Protein AF-A0A7J5GPK1-F1 (afdb_monomer_lite)

Structure (mmCIF, N/CA/C/O backbone):
data_AF-A0A7J5GPK1-F1
#
_entry.id   AF-A0A7J5GPK1-F1
#
loop_
_atom_site.group_PDB
_atom_site.id
_atom_site.type_symbol
_atom_site.label_atom_id
_atom_site.label_alt_id
_atom_site.label_comp_id
_atom_site.label_asym_id
_atom_site.label_entity_id
_atom_site.label_seq_id
_atom_site.pdbx_PDB_ins_code
_atom_site.Cartn_x
_atom_site.Cartn_y
_atom_site.Cartn_z
_atom_site.occupancy
_atom_site.B_iso_or_equiv
_atom_site.auth_seq_id
_atom_site.auth_comp_id
_atom_site.auth_asym_id
_atom_site.auth_atom_id
_atom_site.pdbx_PDB_model_num
ATOM 1 N N . LEU A 1 1 ? -3.893 25.172 16.678 1.00 54.41 1 LEU A N 1
ATOM 2 C CA . LEU A 1 1 ? -3.390 23.909 17.257 1.00 54.41 1 LEU A CA 1
ATOM 3 C C . LEU A 1 1 ? -3.949 22.782 16.402 1.00 54.41 1 LEU A C 1
ATOM 5 O O . LEU A 1 1 ? -5.145 22.808 16.160 1.00 54.41 1 LEU A O 1
ATOM 9 N N . MET A 1 2 ? -3.122 21.861 15.910 1.00 58.16 2 MET A N 1
ATOM 10 C CA . MET A 1 2 ? -3.622 20.591 15.368 1.00 58.16 2 MET A CA 1
ATOM 11 C C . MET A 1 2 ? -3.692 19.632 16.563 1.00 58.16 2 MET A C 1
ATOM 13 O O . MET A 1 2 ? -2.646 19.316 17.124 1.00 58.16 2 MET A O 1
ATOM 17 N N . GLN A 1 3 ? -4.900 19.285 17.012 1.00 70.56 3 GLN A N 1
ATOM 18 C CA . GLN A 1 3 ? -5.146 18.261 18.037 1.00 70.56 3 GLN A CA 1
ATOM 19 C C . GLN A 1 3 ? -5.586 16.977 17.328 1.00 70.56 3 GLN A C 1
ATOM 21 O O . GLN A 1 3 ? -6.472 17.028 16.478 1.00 70.56 3 GLN A O 1
ATOM 26 N N . GLY A 1 4 ? -4.934 15.860 17.637 1.00 76.81 4 GLY A N 1
ATOM 27 C CA . GLY A 1 4 ? -5.167 14.551 17.030 1.00 76.81 4 GLY A CA 1
ATOM 28 C C . GLY A 1 4 ? -3.958 13.637 17.224 1.00 76.81 4 GLY A C 1
ATOM 29 O O . GLY A 1 4 ? -2.832 14.120 17.377 1.00 76.81 4 GLY A O 1
ATOM 30 N N . ASP A 1 5 ? -4.202 12.332 17.201 1.00 83.88 5 ASP A N 1
ATOM 31 C CA . ASP A 1 5 ? -3.171 11.298 17.245 1.00 83.88 5 ASP A CA 1
ATOM 32 C C . ASP A 1 5 ? -2.776 10.867 15.824 1.00 83.88 5 ASP A C 1
ATOM 34 O O . ASP A 1 5 ? -3.439 11.179 14.827 1.00 83.88 5 ASP A O 1
ATOM 38 N N . TYR A 1 6 ? -1.655 10.151 15.709 1.00 85.94 6 TYR A N 1
ATOM 39 C CA . TYR A 1 6 ? -1.237 9.565 14.440 1.00 85.94 6 TYR A CA 1
ATOM 40 C C . TYR A 1 6 ? -0.670 8.161 14.615 1.00 85.94 6 TYR A C 1
ATOM 42 O O . TYR A 1 6 ? -0.023 7.834 15.611 1.00 85.94 6 TYR A O 1
ATOM 50 N N . MET A 1 7 ? -0.857 7.342 13.585 1.00 86.44 7 MET A N 1
ATOM 51 C CA . MET A 1 7 ? -0.231 6.035 13.453 1.00 86.44 7 MET A CA 1
ATOM 52 C C . MET A 1 7 ? 0.814 6.088 12.348 1.00 86.44 7 MET A C 1
ATOM 54 O O . MET A 1 7 ? 0.552 6.549 11.234 1.00 86.44 7 MET A O 1
ATOM 58 N N . ARG A 1 8 ? 2.004 5.565 12.649 1.00 87.62 8 ARG A N 1
ATOM 59 C CA . ARG A 1 8 ? 3.035 5.320 11.645 1.00 87.62 8 ARG A CA 1
ATOM 60 C C . ARG A 1 8 ? 2.875 3.916 11.077 1.00 87.62 8 ARG A C 1
ATOM 62 O O . ARG A 1 8 ? 3.006 2.936 11.805 1.00 87.62 8 ARG A O 1
ATOM 69 N N . LEU A 1 9 ? 2.676 3.826 9.769 1.00 86.88 9 LEU A N 1
ATOM 70 C CA . LEU A 1 9 ? 2.536 2.556 9.067 1.00 86.88 9 LEU A CA 1
ATOM 71 C C . LEU A 1 9 ? 3.910 2.042 8.641 1.00 86.88 9 LEU A C 1
ATOM 73 O O . LEU A 1 9 ? 4.735 2.785 8.106 1.00 86.88 9 LEU A O 1
ATOM 77 N N . SER A 1 10 ? 4.156 0.760 8.902 1.00 83.62 10 SER A N 1
ATOM 78 C CA . SER A 1 10 ? 5.381 0.061 8.508 1.00 83.62 10 SER A CA 1
ATOM 79 C C . SER A 1 10 ? 5.010 -1.106 7.606 1.00 83.62 10 SER A C 1
ATOM 81 O O . SER A 1 10 ? 4.811 -2.223 8.075 1.00 83.62 10 SER A O 1
ATOM 83 N N . TYR A 1 11 ? 4.876 -0.833 6.308 1.00 81.88 11 TYR A N 1
ATOM 84 C CA . TYR A 1 11 ? 4.523 -1.856 5.329 1.00 81.88 11 TYR A CA 1
ATOM 85 C C . TYR A 1 11 ? 5.598 -2.937 5.268 1.00 81.88 11 TYR A C 1
ATOM 87 O O . TYR A 1 11 ? 6.777 -2.631 5.085 1.00 81.88 11 TYR A O 1
ATOM 95 N N . LYS A 1 12 ? 5.182 -4.204 5.359 1.00 80.94 12 LYS A N 1
ATOM 96 C CA . LYS A 1 12 ? 6.072 -5.362 5.199 1.00 80.94 12 LYS A CA 1
ATOM 97 C C . LYS A 1 12 ? 6.848 -5.305 3.881 1.00 80.94 12 LYS A C 1
ATOM 99 O O . LYS A 1 12 ? 8.044 -5.570 3.854 1.00 80.94 12 LYS A O 1
ATOM 104 N N . GLU A 1 13 ? 6.168 -4.904 2.814 1.00 75.88 13 GLU A N 1
ATOM 105 C CA . GLU A 1 13 ? 6.741 -4.797 1.472 1.00 75.88 13 GLU A CA 1
ATOM 106 C C . GLU A 1 13 ? 7.843 -3.737 1.375 1.00 75.88 13 GLU A C 1
ATOM 108 O O . GLU A 1 13 ? 8.751 -3.857 0.564 1.00 75.88 13 GLU A O 1
ATOM 113 N N . ALA A 1 14 ? 7.839 -2.732 2.252 1.00 72.75 14 ALA A N 1
ATOM 114 C CA . ALA A 1 14 ? 8.840 -1.670 2.283 1.00 72.75 14 ALA A CA 1
ATOM 115 C C . ALA A 1 14 ? 10.148 -2.078 2.999 1.00 72.75 14 ALA A C 1
ATOM 117 O O . ALA A 1 14 ? 10.826 -1.247 3.620 1.00 72.75 14 ALA A O 1
ATOM 118 N N . SER A 1 15 ? 10.486 -3.368 2.940 1.00 73.44 15 SER A N 1
ATOM 119 C CA . SER A 1 15 ? 11.675 -3.935 3.570 1.00 73.44 15 SER A CA 1
ATOM 120 C C . SER A 1 15 ? 12.962 -3.525 2.850 1.00 73.44 15 SER A C 1
ATOM 122 O O . SER A 1 15 ? 12.975 -3.192 1.664 1.00 73.44 15 SER A O 1
ATOM 124 N N . SER A 1 16 ? 14.068 -3.555 3.590 1.00 68.81 16 SER A N 1
ATOM 125 C CA . SER A 1 16 ? 15.414 -3.325 3.061 1.00 68.81 16 SER A CA 1
ATOM 126 C C . SER A 1 16 ? 15.912 -4.453 2.160 1.00 68.81 16 SER A C 1
ATOM 128 O O . SER A 1 16 ? 16.881 -4.251 1.442 1.00 68.81 16 SER A O 1
ATOM 130 N N . ASP A 1 17 ? 15.269 -5.620 2.189 1.00 76.88 17 ASP A N 1
ATOM 131 C CA . ASP A 1 17 ? 15.733 -6.824 1.487 1.00 76.88 17 ASP A CA 1
ATOM 132 C C . ASP A 1 17 ? 15.601 -6.689 -0.036 1.00 76.88 17 ASP A C 1
ATOM 134 O O . ASP A 1 17 ? 16.263 -7.391 -0.795 1.00 76.88 17 ASP A O 1
ATOM 138 N N . LEU A 1 18 ? 14.765 -5.747 -0.482 1.00 74.56 18 LEU A N 1
ATOM 139 C CA . LEU A 1 18 ? 14.604 -5.370 -1.884 1.00 74.56 18 LEU A CA 1
ATOM 140 C C . LEU A 1 18 ? 15.687 -4.399 -2.378 1.00 74.56 18 LEU A C 1
ATOM 142 O O . LEU A 1 18 ? 15.696 -4.059 -3.558 1.00 74.56 18 LEU A O 1
ATOM 146 N N . LEU A 1 19 ? 16.547 -3.899 -1.485 1.00 82.69 19 LEU A N 1
ATOM 147 C CA . LEU A 1 19 ? 17.559 -2.900 -1.804 1.00 82.69 19 LEU A CA 1
ATOM 148 C C . LEU A 1 19 ? 18.902 -3.567 -2.099 1.00 82.69 19 LEU A C 1
ATOM 150 O O . LEU A 1 19 ? 19.426 -4.333 -1.293 1.00 82.69 19 LEU A O 1
ATOM 154 N N . ASP A 1 20 ? 19.505 -3.182 -3.216 1.00 80.94 20 ASP A N 1
ATOM 155 C CA . ASP A 1 20 ? 20.904 -3.459 -3.533 1.00 80.94 20 ASP A CA 1
ATOM 156 C C . ASP A 1 20 ? 21.731 -2.158 -3.571 1.00 80.94 20 ASP A C 1
ATOM 158 O O . ASP A 1 20 ? 21.217 -1.049 -3.399 1.00 80.94 20 ASP A O 1
ATOM 162 N N . GLN A 1 21 ? 23.043 -2.278 -3.798 1.00 75.19 21 GLN A N 1
ATOM 163 C CA . GLN A 1 21 ? 23.943 -1.117 -3.885 1.00 75.19 21 GLN A CA 1
ATOM 164 C C . GLN A 1 21 ? 23.642 -0.189 -5.075 1.00 75.19 21 GLN A C 1
ATOM 166 O O . GLN A 1 21 ? 24.116 0.946 -5.089 1.00 75.19 21 GLN A O 1
ATOM 171 N N . GLN A 1 22 ? 22.897 -0.659 -6.076 1.00 81.69 22 GLN A N 1
ATOM 172 C CA . GLN A 1 22 ? 22.590 0.076 -7.305 1.00 81.69 22 GLN A CA 1
ATOM 173 C C . GLN A 1 22 ? 21.188 0.697 -7.277 1.00 81.69 22 GLN A C 1
ATOM 175 O O . GLN A 1 22 ? 20.827 1.458 -8.177 1.00 81.69 22 GLN A O 1
ATOM 180 N N . THR A 1 23 ? 20.403 0.406 -6.239 1.00 86.88 23 THR A N 1
ATOM 181 C CA . THR A 1 23 ? 19.030 0.870 -6.120 1.00 86.88 23 THR A CA 1
ATOM 182 C C . THR A 1 23 ? 19.012 2.385 -5.959 1.00 86.88 23 THR A C 1
ATOM 184 O O . THR A 1 23 ? 19.604 2.956 -5.038 1.00 86.88 23 THR A O 1
ATOM 187 N N . ALA A 1 24 ? 18.311 3.059 -6.868 1.00 90.56 24 ALA A N 1
ATOM 188 C CA . ALA A 1 24 ? 18.192 4.505 -6.836 1.00 90.56 24 ALA A CA 1
ATOM 189 C C . ALA A 1 24 ? 17.462 4.972 -5.566 1.00 90.56 24 ALA A C 1
ATOM 191 O O . ALA A 1 24 ? 16.501 4.363 -5.106 1.00 90.56 24 ALA A O 1
ATOM 192 N N . ILE A 1 25 ? 17.863 6.127 -5.025 1.00 92.88 25 ILE A N 1
ATOM 193 C CA . ILE A 1 25 ? 17.199 6.723 -3.848 1.00 92.88 25 ILE A CA 1
ATOM 194 C C . ILE A 1 25 ? 15.716 7.007 -4.129 1.00 92.88 25 ILE A C 1
ATOM 196 O O . ILE A 1 25 ? 14.912 7.076 -3.203 1.00 92.88 25 ILE A O 1
ATOM 200 N N . ARG A 1 26 ? 15.343 7.211 -5.394 1.00 94.44 26 ARG A N 1
ATOM 201 C CA . ARG A 1 26 ? 13.964 7.408 -5.840 1.00 94.44 26 ARG A CA 1
ATOM 202 C C . ARG A 1 26 ? 13.728 6.609 -7.108 1.00 94.44 26 ARG A C 1
ATOM 204 O O . ARG A 1 26 ? 14.604 6.557 -7.965 1.00 94.44 26 ARG A O 1
ATOM 211 N N . GLY A 1 27 ? 12.519 6.093 -7.248 1.00 94.25 27 GLY A N 1
ATOM 212 C CA . GLY A 1 27 ? 12.098 5.363 -8.432 1.00 94.25 27 GLY A CA 1
ATOM 213 C C . GLY A 1 27 ? 10.654 4.918 -8.301 1.00 94.25 27 GLY A C 1
ATOM 214 O O . GLY A 1 27 ? 9.846 5.568 -7.632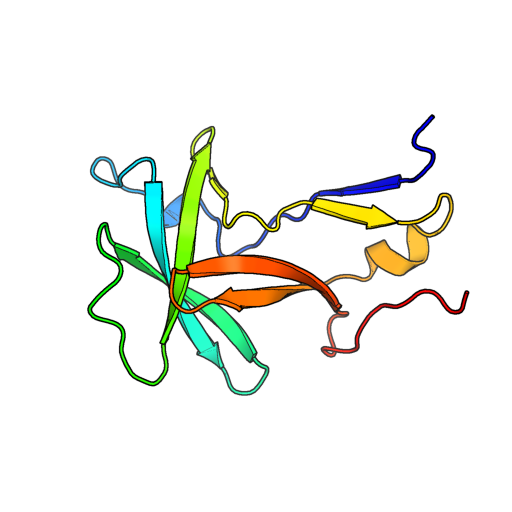 1.00 94.25 27 GLY A O 1
ATOM 215 N N . TYR A 1 28 ? 10.356 3.791 -8.923 1.00 94.50 28 TYR A N 1
ATOM 216 C CA . TYR A 1 28 ? 9.047 3.172 -8.963 1.00 94.50 28 TYR A CA 1
ATOM 217 C C . TYR A 1 28 ? 9.129 1.743 -8.431 1.00 94.50 28 TYR A C 1
ATOM 219 O O . TYR A 1 28 ? 9.977 0.959 -8.850 1.00 94.50 28 TYR A O 1
ATOM 227 N N . ALA A 1 29 ? 8.267 1.427 -7.476 1.00 93.00 29 ALA A N 1
ATOM 228 C CA . ALA A 1 29 ? 8.017 0.086 -6.995 1.00 93.00 29 ALA A CA 1
ATOM 229 C C . ALA A 1 29 ? 6.868 -0.482 -7.819 1.00 93.00 29 ALA A C 1
ATOM 231 O O . ALA A 1 29 ? 5.835 0.171 -7.983 1.00 93.00 29 ALA A O 1
ATOM 232 N N . ILE A 1 30 ? 7.064 -1.686 -8.340 1.00 93.19 30 ILE A N 1
ATOM 233 C CA . ILE A 1 30 ? 6.032 -2.406 -9.073 1.00 93.19 30 ILE A CA 1
ATOM 234 C C . ILE A 1 30 ? 5.390 -3.410 -8.136 1.00 93.19 30 ILE A C 1
ATOM 236 O O . ILE A 1 30 ? 6.090 -4.215 -7.516 1.00 93.19 30 ILE A O 1
ATOM 240 N N . LEU A 1 31 ? 4.068 -3.342 -8.036 1.00 91.88 31 LEU A N 1
ATOM 241 C CA . LEU A 1 31 ? 3.261 -4.181 -7.176 1.00 91.88 31 LEU A CA 1
ATOM 242 C C . LEU A 1 31 ? 2.447 -5.150 -8.022 1.00 91.88 31 LEU A C 1
ATOM 244 O O . LEU A 1 31 ? 1.727 -4.734 -8.927 1.00 91.88 31 LEU A O 1
ATOM 248 N N . GLN A 1 32 ? 2.523 -6.431 -7.682 1.00 91.81 32 GLN A N 1
ATOM 249 C CA . GLN A 1 32 ? 1.545 -7.413 -8.125 1.00 91.81 32 GLN A CA 1
ATOM 250 C C . GLN A 1 32 ? 0.393 -7.431 -7.122 1.00 91.81 32 GLN A C 1
ATOM 252 O O . GLN A 1 32 ? 0.633 -7.480 -5.914 1.00 91.81 32 GLN A O 1
ATOM 257 N N . ILE A 1 33 ? -0.836 -7.375 -7.627 1.00 90.50 33 ILE A N 1
ATOM 258 C CA . ILE A 1 33 ? -2.053 -7.325 -6.816 1.00 90.50 33 ILE A CA 1
ATOM 259 C C . ILE A 1 33 ? -2.733 -8.694 -6.844 1.00 90.50 33 ILE A C 1
ATOM 261 O O . ILE A 1 33 ? -2.889 -9.285 -7.914 1.00 90.50 33 ILE A O 1
ATOM 265 N N . ASP A 1 34 ? -3.108 -9.210 -5.675 1.00 90.44 34 ASP A N 1
ATOM 266 C CA . ASP A 1 34 ? -3.870 -10.456 -5.562 1.00 90.44 34 ASP A CA 1
ATOM 267 C C . ASP A 1 34 ? -5.397 -10.234 -5.629 1.00 90.44 34 ASP A C 1
ATOM 269 O O . ASP A 1 34 ? -5.888 -9.116 -5.795 1.00 90.44 34 ASP A O 1
ATOM 273 N N . SER A 1 35 ? -6.178 -11.311 -5.494 1.00 90.88 35 SER A N 1
ATOM 274 C CA . SER A 1 35 ? -7.647 -11.249 -5.531 1.00 90.88 35 SER A CA 1
ATOM 275 C C . SER A 1 35 ? -8.276 -10.449 -4.383 1.00 90.88 35 SER A C 1
ATOM 277 O O . SER A 1 35 ? -9.427 -10.040 -4.502 1.00 90.88 35 SER A O 1
ATOM 279 N N . ASN A 1 36 ? -7.543 -10.224 -3.289 1.00 90.19 36 ASN A N 1
ATOM 280 C CA . ASN A 1 36 ? -7.974 -9.423 -2.142 1.00 90.19 36 ASN A CA 1
ATOM 281 C C . ASN A 1 36 ? -7.489 -7.968 -2.241 1.00 90.19 36 ASN A C 1
ATOM 283 O O . ASN A 1 36 ? -7.638 -7.204 -1.291 1.00 90.19 36 ASN A O 1
ATOM 287 N N . GLN A 1 37 ? -6.920 -7.574 -3.385 1.00 90.50 37 GLN A N 1
ATOM 288 C CA . GLN A 1 37 ? -6.311 -6.265 -3.613 1.00 90.50 37 GLN A CA 1
ATOM 289 C C . GLN A 1 37 ? -5.072 -5.989 -2.742 1.00 90.50 37 GLN A C 1
ATOM 291 O O . GLN A 1 37 ? -4.679 -4.835 -2.560 1.00 90.50 37 GLN A O 1
ATOM 296 N N . VAL A 1 38 ? -4.416 -7.035 -2.230 1.00 91.94 38 VAL A N 1
ATOM 297 C CA . VAL A 1 38 ? -3.163 -6.895 -1.485 1.00 91.94 38 VAL A CA 1
ATOM 298 C C . VAL A 1 38 ? -2.007 -6.805 -2.472 1.00 91.94 38 VAL A C 1
ATOM 300 O O . VAL A 1 38 ? -1.812 -7.680 -3.316 1.00 91.94 38 VAL A O 1
ATOM 303 N N . GLY A 1 39 ? -1.232 -5.725 -2.365 1.00 90.38 39 GLY A N 1
ATOM 304 C CA . GLY A 1 39 ? -0.068 -5.491 -3.210 1.00 90.38 39 GLY A CA 1
ATOM 305 C C . GLY A 1 39 ? 1.222 -6.022 -2.613 1.00 90.38 39 GLY A C 1
ATOM 306 O O . GLY A 1 39 ? 1.556 -5.711 -1.472 1.00 90.38 39 GLY A O 1
ATOM 307 N N . LYS A 1 40 ? 1.973 -6.768 -3.424 1.00 91.00 40 LYS A N 1
ATOM 308 C CA . LYS A 1 40 ? 3.323 -7.245 -3.117 1.00 91.00 40 LYS A CA 1
ATOM 309 C C . LYS A 1 40 ? 4.333 -6.584 -4.043 1.00 91.00 40 LYS A C 1
ATOM 311 O O . LYS A 1 40 ? 4.142 -6.623 -5.258 1.00 91.00 40 LYS A O 1
ATOM 316 N N . ILE A 1 41 ? 5.412 -6.015 -3.506 1.00 90.94 41 ILE A N 1
ATOM 317 C CA . ILE A 1 41 ? 6.461 -5.422 -4.344 1.00 90.94 41 ILE A CA 1
ATOM 318 C C . ILE A 1 41 ? 7.251 -6.553 -5.008 1.00 90.94 41 ILE A C 1
ATOM 320 O O . ILE A 1 41 ? 7.857 -7.388 -4.340 1.00 90.94 41 ILE A O 1
ATOM 324 N N . VAL A 1 42 ? 7.239 -6.575 -6.341 1.00 90.12 42 VAL A N 1
ATOM 325 C CA . VAL A 1 42 ? 7.926 -7.599 -7.145 1.00 90.12 42 VAL A CA 1
ATOM 326 C C . VAL A 1 42 ? 9.231 -7.097 -7.755 1.00 90.12 42 VAL A C 1
ATOM 328 O O . VAL A 1 42 ? 10.121 -7.901 -8.018 1.00 90.12 42 VAL A O 1
ATOM 331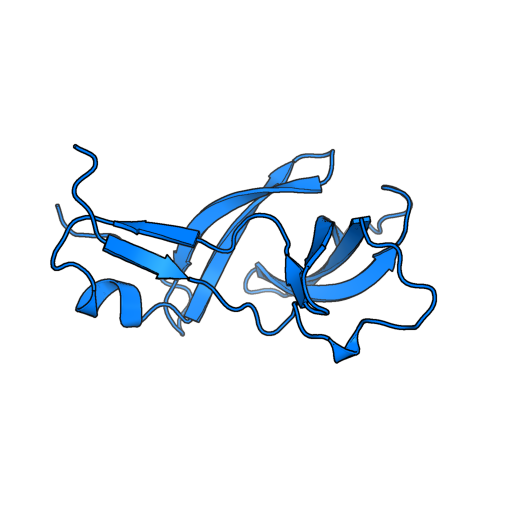 N N . ARG A 1 43 ? 9.368 -5.782 -7.977 1.00 90.00 43 ARG A N 1
ATOM 332 C CA . ARG A 1 43 ? 10.618 -5.153 -8.437 1.00 90.00 43 ARG A CA 1
ATOM 333 C C . ARG A 1 43 ? 10.650 -3.651 -8.168 1.00 90.00 43 ARG A C 1
ATOM 335 O O . ARG A 1 43 ? 9.608 -3.018 -7.986 1.00 90.00 43 ARG A O 1
ATOM 342 N N . LEU A 1 44 ? 11.853 -3.087 -8.226 1.00 91.81 44 LEU A N 1
ATOM 343 C CA . LEU A 1 44 ? 12.109 -1.649 -8.253 1.00 91.81 44 LEU A CA 1
ATOM 344 C C . LEU A 1 44 ? 12.662 -1.263 -9.631 1.00 91.81 44 LEU A C 1
ATOM 346 O O . LEU A 1 44 ? 13.483 -1.982 -10.195 1.00 91.81 44 LEU A O 1
ATOM 350 N N . GLN A 1 45 ? 12.225 -0.130 -10.176 1.00 91.31 45 GLN A N 1
ATOM 351 C CA . GLN A 1 45 ? 12.696 0.384 -11.463 1.00 91.31 45 GLN A CA 1
ATOM 352 C C . GLN A 1 45 ? 12.805 1.911 -11.466 1.00 91.31 45 GLN A C 1
ATOM 354 O O . GLN A 1 45 ? 12.163 2.606 -10.681 1.00 91.31 45 GLN A O 1
ATOM 359 N N . ASN A 1 46 ? 13.630 2.448 -12.365 1.00 91.50 46 ASN A N 1
ATOM 360 C CA . ASN A 1 46 ? 13.899 3.890 -12.428 1.00 91.50 46 ASN A CA 1
ATOM 361 C C . ASN A 1 46 ? 12.892 4.657 -13.303 1.00 91.50 46 ASN A C 1
ATOM 363 O O . ASN A 1 46 ? 12.725 5.864 -13.131 1.00 91.50 46 ASN A O 1
ATOM 367 N N . ALA A 1 47 ? 12.214 3.970 -14.227 1.00 90.06 47 ALA A N 1
ATOM 368 C CA . ALA A 1 47 ? 11.242 4.547 -15.155 1.00 90.06 47 ALA A CA 1
ATOM 369 C C . ALA A 1 47 ? 9.815 4.082 -14.831 1.00 90.06 47 ALA A C 1
ATOM 371 O O . ALA A 1 47 ? 9.632 3.036 -14.217 1.00 90.06 47 ALA A O 1
ATOM 372 N N . LEU A 1 48 ? 8.810 4.859 -15.243 1.00 87.19 48 LEU A N 1
ATOM 373 C CA . LEU A 1 48 ? 7.397 4.541 -15.003 1.00 87.19 48 LEU A CA 1
ATOM 374 C C . LEU A 1 48 ? 6.945 3.304 -15.788 1.00 87.19 48 LEU A C 1
ATOM 376 O O . LEU A 1 48 ? 6.152 2.528 -15.283 1.00 87.19 48 LEU A O 1
ATOM 380 N N . GLU A 1 49 ? 7.477 3.122 -16.993 1.00 85.62 49 GLU A N 1
ATOM 381 C CA . GLU A 1 49 ? 7.139 2.045 -17.923 1.00 85.62 49 GLU A CA 1
ATOM 382 C C . GLU A 1 49 ? 8.387 1.196 -18.222 1.00 85.62 49 GLU A C 1
ATOM 384 O O . GLU A 1 49 ? 9.508 1.712 -18.120 1.00 85.62 49 GLU A O 1
ATOM 389 N N . PRO A 1 50 ? 8.232 -0.086 -18.605 1.00 78.25 50 PRO A N 1
ATOM 390 C CA . PRO A 1 50 ? 6.977 -0.820 -18.802 1.00 78.25 50 PRO A CA 1
ATOM 391 C C . PRO A 1 50 ? 6.366 -1.357 -17.495 1.00 78.25 50 PRO A C 1
ATOM 393 O O . PRO A 1 50 ? 7.077 -1.670 -16.535 1.00 78.25 50 PRO A O 1
ATOM 396 N N . VAL A 1 51 ? 5.039 -1.486 -17.494 1.00 81.25 51 VAL A N 1
ATOM 397 C CA . VAL A 1 51 ? 4.216 -2.096 -16.436 1.00 81.25 51 VAL A CA 1
ATOM 398 C C . VAL A 1 51 ? 3.244 -3.046 -17.132 1.00 81.25 51 VAL A C 1
ATOM 400 O O . VAL A 1 51 ? 2.684 -2.683 -18.164 1.00 81.25 51 VAL A O 1
ATOM 403 N N . ASN A 1 52 ? 3.090 -4.266 -16.623 1.00 82.81 52 ASN A N 1
ATOM 404 C CA . ASN A 1 52 ? 2.142 -5.232 -17.183 1.00 82.81 52 ASN A CA 1
ATOM 405 C C . ASN A 1 52 ? 0.702 -4.891 -16.763 1.00 82.81 52 ASN A C 1
ATOM 407 O O . ASN A 1 52 ? 0.495 -4.250 -15.737 1.00 82.81 52 ASN A O 1
ATOM 411 N N . ASP A 1 53 ? -0.298 -5.404 -17.484 1.00 78.44 53 ASP A N 1
ATOM 412 C CA . ASP A 1 53 ? -1.721 -5.101 -17.227 1.00 78.44 53 ASP A CA 1
ATOM 413 C C . ASP A 1 53 ? -2.198 -5.435 -15.794 1.00 78.44 53 ASP A C 1
ATOM 415 O O . ASP A 1 53 ? -3.148 -4.832 -15.302 1.00 78.44 53 ASP A O 1
ATOM 419 N N . ASN A 1 54 ? -1.522 -6.363 -15.102 1.00 81.56 54 ASN A N 1
ATOM 420 C CA . ASN A 1 54 ? -1.839 -6.790 -13.728 1.00 81.56 54 ASN A CA 1
ATOM 421 C C . ASN A 1 54 ? -0.897 -6.197 -12.663 1.00 81.56 54 ASN A C 1
ATOM 423 O O . ASN A 1 54 ? -0.822 -6.700 -11.538 1.00 81.56 54 ASN A O 1
ATOM 427 N N . GLU A 1 55 ? -0.127 -5.175 -13.021 1.00 88.62 55 GLU A N 1
ATOM 428 C CA . GLU A 1 55 ? 0.830 -4.527 -12.135 1.00 88.62 55 GLU A CA 1
ATOM 429 C C . GLU A 1 55 ? 0.408 -3.088 -11.830 1.00 88.62 55 GLU A C 1
ATOM 431 O O . GLU A 1 55 ? -0.062 -2.349 -12.692 1.00 88.62 55 GLU A O 1
ATOM 436 N N . LEU A 1 56 ? 0.619 -2.667 -10.583 1.00 90.94 56 LEU A N 1
ATOM 437 C CA . LEU A 1 56 ? 0.509 -1.270 -10.181 1.00 90.94 56 LEU A CA 1
ATOM 438 C C . LEU A 1 56 ? 1.891 -0.672 -9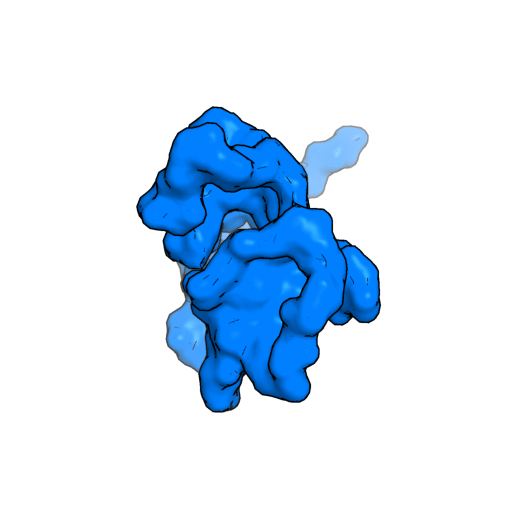.977 1.00 90.94 56 LEU A C 1
ATOM 440 O O . LEU A 1 56 ? 2.811 -1.325 -9.490 1.00 90.94 56 LEU A O 1
ATOM 444 N N . VAL A 1 57 ? 2.023 0.606 -10.309 1.00 93.31 57 VAL A N 1
ATOM 445 C CA . VAL A 1 57 ? 3.272 1.346 -10.171 1.00 93.31 57 VAL A CA 1
ATOM 446 C C . VAL A 1 57 ? 3.131 2.419 -9.106 1.00 93.31 57 VAL A C 1
ATOM 448 O O . VAL A 1 57 ? 2.259 3.271 -9.199 1.00 93.31 57 VAL A O 1
ATOM 451 N N . ILE A 1 58 ? 3.989 2.403 -8.088 1.00 94.00 58 ILE A N 1
ATOM 452 C CA . ILE A 1 58 ? 3.992 3.399 -7.009 1.00 94.00 58 ILE A CA 1
ATOM 453 C C . ILE A 1 58 ? 5.376 4.026 -6.901 1.00 94.00 58 ILE A C 1
ATOM 455 O O . ILE A 1 58 ? 6.390 3.336 -6.887 1.00 94.00 58 ILE A O 1
ATOM 459 N N . LYS A 1 59 ? 5.445 5.350 -6.791 1.00 94.81 59 LYS A N 1
ATOM 460 C CA . LYS A 1 59 ? 6.693 6.059 -6.514 1.00 94.81 59 LYS A CA 1
ATOM 461 C C . LYS A 1 59 ? 7.213 5.680 -5.141 1.00 94.81 59 LYS A C 1
ATOM 463 O O . LYS A 1 59 ? 6.477 5.741 -4.161 1.00 94.81 59 LYS A O 1
ATOM 468 N N . TYR A 1 60 ? 8.507 5.404 -5.061 1.00 94.12 60 TYR A N 1
ATOM 469 C CA . TYR A 1 60 ? 9.178 5.245 -3.783 1.00 94.12 60 TYR A CA 1
ATOM 470 C C . TYR A 1 60 ? 10.305 6.253 -3.586 1.00 94.12 60 TYR A C 1
ATOM 472 O O . TYR A 1 60 ? 10.860 6.828 -4.529 1.00 94.12 60 TYR A O 1
ATOM 480 N N . LYS A 1 61 ? 10.675 6.427 -2.320 1.00 93.38 61 LYS A N 1
ATOM 481 C CA . LYS A 1 61 ? 11.941 7.021 -1.899 1.00 93.38 61 LYS A CA 1
ATOM 482 C C . LYS A 1 61 ? 12.590 6.157 -0.824 1.00 93.38 61 LYS A C 1
ATOM 484 O O . LYS A 1 61 ? 11.893 5.601 0.018 1.00 93.38 61 LYS A O 1
ATOM 489 N N . ILE A 1 62 ? 13.912 6.084 -0.812 1.00 91.25 62 ILE A N 1
ATOM 490 C CA . ILE A 1 62 ? 14.669 5.421 0.246 1.00 91.25 62 ILE A CA 1
ATOM 491 C C . ILE A 1 62 ? 15.069 6.460 1.285 1.00 91.25 62 ILE A C 1
ATOM 493 O O . ILE A 1 62 ? 15.669 7.486 0.966 1.00 91.25 62 ILE A O 1
ATOM 497 N N . VAL A 1 63 ? 14.754 6.188 2.548 1.00 89.25 63 VAL A N 1
ATOM 498 C CA . VAL A 1 63 ? 15.198 6.992 3.689 1.00 89.25 63 VAL A CA 1
ATOM 499 C C . VAL A 1 63 ? 15.736 6.047 4.751 1.00 89.25 63 VAL A C 1
ATOM 501 O O . VAL A 1 63 ? 15.019 5.165 5.213 1.00 89.25 63 VAL A O 1
ATOM 504 N N . ARG A 1 64 ? 17.002 6.230 5.150 1.00 87.75 64 ARG A N 1
ATOM 505 C CA . ARG A 1 64 ? 17.678 5.378 6.148 1.00 87.75 64 ARG A CA 1
ATOM 506 C C . ARG A 1 64 ? 17.520 3.873 5.844 1.00 87.75 64 ARG A C 1
ATOM 508 O O . ARG A 1 64 ? 17.130 3.113 6.723 1.00 87.75 64 ARG A O 1
ATOM 515 N N . HIS A 1 65 ? 17.805 3.472 4.601 1.00 85.44 65 HIS A N 1
ATOM 516 C CA . HIS A 1 65 ? 17.701 2.083 4.113 1.00 85.44 65 HIS A CA 1
ATOM 517 C C . HIS A 1 65 ? 16.295 1.466 4.197 1.00 85.44 65 HIS A C 1
ATOM 519 O O . HIS A 1 65 ? 16.149 0.251 4.264 1.00 85.44 65 HIS A O 1
ATOM 525 N N . ARG A 1 66 ? 15.245 2.291 4.198 1.00 86.44 66 ARG A N 1
ATOM 526 C CA . ARG A 1 66 ? 13.856 1.830 4.121 1.00 86.44 66 ARG A CA 1
ATOM 527 C C . ARG A 1 66 ? 13.149 2.478 2.954 1.00 86.44 66 ARG A C 1
ATOM 529 O O . ARG A 1 66 ? 13.367 3.660 2.688 1.00 86.44 66 ARG A O 1
ATOM 536 N N . ILE A 1 67 ? 12.292 1.708 2.302 1.00 89.88 67 ILE A N 1
ATOM 537 C CA . ILE A 1 67 ? 11.438 2.183 1.221 1.00 89.88 67 ILE A CA 1
ATOM 538 C C . ILE A 1 67 ? 10.269 2.963 1.840 1.00 89.88 67 ILE A C 1
ATOM 540 O O . ILE A 1 67 ? 9.718 2.586 2.868 1.00 89.88 67 ILE A O 1
ATOM 544 N N . PHE A 1 68 ? 9.913 4.091 1.239 1.00 91.38 68 PHE A N 1
ATOM 545 C CA . PHE A 1 68 ? 8.728 4.878 1.564 1.00 91.38 68 PHE A CA 1
ATOM 546 C C . PHE A 1 68 ? 7.938 5.062 0.276 1.00 91.38 68 PHE A C 1
ATOM 548 O O . PHE A 1 68 ? 8.475 5.587 -0.698 1.00 91.38 68 PHE A O 1
ATOM 555 N N . LEU A 1 69 ? 6.680 4.650 0.295 1.00 91.19 69 LEU A N 1
ATOM 556 C CA . LEU A 1 69 ? 5.702 4.723 -0.782 1.00 91.19 69 LEU A CA 1
ATOM 557 C C . LEU A 1 69 ? 4.895 6.031 -0.758 1.00 91.19 69 LEU A C 1
ATOM 559 O O . LEU A 1 69 ? 4.173 6.310 -1.710 1.00 91.19 69 LEU A O 1
ATOM 563 N N . GLY A 1 70 ? 5.027 6.845 0.297 1.00 85.94 70 GLY A N 1
ATOM 564 C CA . GLY A 1 70 ? 4.316 8.120 0.446 1.00 85.94 70 GLY A CA 1
ATOM 565 C C . GLY A 1 70 ? 2.990 8.007 1.200 1.00 85.94 70 GLY A C 1
ATOM 566 O O . GLY A 1 70 ? 2.196 8.943 1.177 1.00 85.94 70 GLY A O 1
ATOM 567 N N . ALA A 1 71 ? 2.772 6.884 1.885 1.00 87.69 71 ALA A N 1
ATOM 568 C CA . ALA A 1 71 ? 1.535 6.542 2.580 1.00 87.69 71 ALA A CA 1
ATOM 569 C C . ALA A 1 71 ? 1.805 6.005 3.999 1.00 87.69 71 ALA A C 1
ATOM 571 O O . ALA A 1 71 ? 1.099 5.127 4.478 1.00 87.69 71 ALA A O 1
ATOM 572 N N . GLU A 1 72 ? 2.862 6.468 4.672 1.00 89.12 72 GLU A N 1
ATOM 573 C CA . GLU A 1 72 ? 3.342 5.886 5.940 1.00 89.12 72 GLU A CA 1
ATOM 574 C C . GLU A 1 72 ? 2.735 6.520 7.202 1.00 89.12 72 GLU A C 1
ATOM 576 O O . GLU A 1 72 ? 3.211 6.263 8.311 1.00 89.12 72 GLU A O 1
ATOM 581 N N . SER A 1 73 ? 1.746 7.408 7.086 1.00 88.50 73 SER A N 1
ATOM 582 C CA . SER A 1 73 ? 1.155 8.089 8.247 1.00 88.50 73 SER A CA 1
ATOM 583 C C . SER A 1 73 ? -0.343 8.299 8.078 1.00 88.50 73 SER A C 1
ATOM 585 O O . SER A 1 73 ? -0.783 8.775 7.035 1.00 88.50 73 SER A O 1
ATOM 587 N N . PHE A 1 74 ? -1.097 7.962 9.123 1.00 88.25 74 PHE A N 1
ATOM 588 C CA . PHE A 1 74 ? -2.545 8.131 9.208 1.00 88.25 74 PHE A CA 1
ATOM 589 C C . PHE A 1 74 ? -2.885 8.950 10.455 1.00 88.25 74 PHE A C 1
ATOM 591 O O . PHE A 1 74 ? -2.399 8.628 11.539 1.00 88.25 74 PHE A O 1
ATOM 598 N N . PHE A 1 75 ? -3.681 10.006 10.296 1.00 87.81 75 PHE A N 1
ATOM 599 C CA . PHE A 1 75 ? -4.096 10.896 11.383 1.00 87.81 75 PHE A CA 1
ATOM 600 C C . PHE A 1 75 ? -5.533 10.590 11.788 1.00 87.81 75 PHE A C 1
ATOM 602 O O . PHE A 1 75 ? -6.375 10.355 10.924 1.00 87.81 75 PHE A O 1
ATOM 609 N N . PHE A 1 76 ? -5.807 10.625 13.087 1.00 87.94 76 PHE A N 1
ATOM 610 C CA . PHE A 1 76 ? -7.132 10.373 13.642 1.00 87.94 76 PHE A CA 1
ATOM 611 C C . PHE A 1 76 ? -7.374 11.209 14.901 1.00 87.94 76 PHE A C 1
ATOM 613 O O . PHE A 1 76 ? -6.453 11.809 15.458 1.00 87.94 76 PHE A O 1
ATOM 620 N N . GLU A 1 77 ? -8.632 11.291 15.330 1.00 87.06 77 GLU A N 1
ATOM 621 C CA . GLU A 1 77 ? -8.986 12.033 16.540 1.00 87.06 77 GLU A CA 1
ATOM 622 C C . GLU A 1 77 ? -8.414 11.365 17.795 1.00 87.06 77 GLU A C 1
ATOM 624 O O . GLU A 1 77 ? -8.312 10.141 17.873 1.00 87.06 77 GLU A O 1
ATOM 629 N N . GLU A 1 78 ? -8.093 12.174 18.803 1.00 86.38 78 GLU A N 1
ATOM 630 C CA . GLU A 1 78 ? -7.612 11.691 20.100 1.00 86.38 78 GLU A CA 1
ATOM 631 C C . GLU A 1 78 ? -8.579 10.655 20.711 1.00 86.38 78 GLU A C 1
ATOM 633 O O . GLU A 1 78 ? -9.805 10.817 20.674 1.00 86.38 78 GLU A O 1
ATOM 638 N N . GLY A 1 79 ? -8.021 9.571 21.259 1.00 87.88 79 GLY A N 1
ATOM 639 C CA . GLY A 1 79 ? -8.781 8.482 21.887 1.00 87.88 79 GLY A CA 1
ATOM 640 C C . GLY A 1 79 ? -9.328 7.418 20.925 1.00 87.88 79 GLY A C 1
ATOM 641 O O . GLY A 1 79 ? -10.088 6.547 21.347 1.00 87.88 79 GLY A O 1
ATOM 642 N N . GLN A 1 80 ? -8.964 7.463 19.638 1.00 88.06 80 GLN A N 1
ATOM 643 C CA . GLN A 1 80 ? -9.294 6.410 18.663 1.00 88.06 80 GLN A CA 1
ATOM 644 C C . GLN A 1 80 ? -8.160 5.386 18.470 1.00 88.06 80 GLN A C 1
ATOM 646 O O . GLN A 1 80 ? -8.227 4.543 17.573 1.00 88.06 80 GLN A O 1
ATOM 651 N N . ASP A 1 81 ? -7.125 5.408 19.311 1.00 88.25 81 ASP A N 1
ATOM 652 C CA . ASP A 1 81 ? -5.960 4.522 19.219 1.00 88.25 81 ASP A CA 1
ATOM 653 C C . ASP A 1 81 ? -6.355 3.037 19.225 1.00 88.25 81 ASP A C 1
ATOM 655 O O . ASP A 1 81 ? -5.906 2.275 18.371 1.00 88.25 81 ASP A O 1
ATOM 659 N N . THR A 1 82 ? -7.256 2.630 20.123 1.00 90.62 82 THR A N 1
ATOM 660 C CA . THR A 1 82 ? -7.682 1.230 20.268 1.00 90.62 82 THR A CA 1
ATOM 661 C C . THR A 1 82 ? -8.442 0.731 19.034 1.00 90.62 82 THR A C 1
ATOM 663 O O . THR A 1 82 ? -8.398 -0.456 18.704 1.00 90.62 82 THR A O 1
ATOM 666 N N . LEU A 1 83 ? -9.128 1.629 18.320 1.00 92.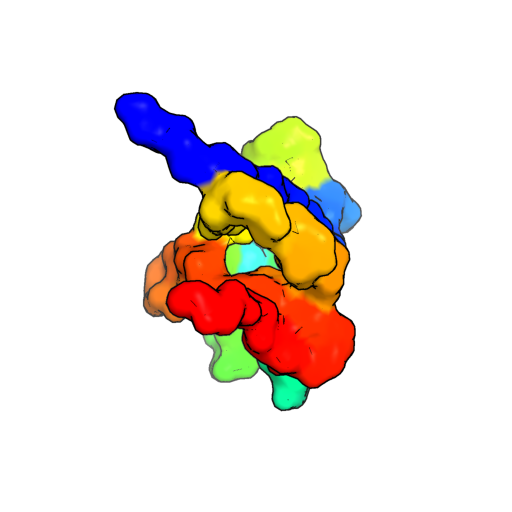19 83 LEU A N 1
ATOM 667 C CA . LEU A 1 83 ? -9.808 1.304 17.069 1.00 92.19 83 LEU A CA 1
ATOM 668 C C . LEU A 1 83 ? -8.787 1.056 15.954 1.00 92.19 83 LEU A C 1
ATOM 670 O O . LEU A 1 83 ? -8.805 -0.005 15.329 1.00 92.19 83 LEU A O 1
ATOM 674 N N . TYR A 1 84 ? -7.879 2.008 15.731 1.00 92.12 84 TYR A N 1
ATOM 675 C CA . TYR A 1 84 ? -6.933 1.932 14.618 1.00 92.12 84 TYR A CA 1
ATOM 676 C C . TYR A 1 84 ? -5.779 0.958 14.855 1.00 92.12 84 TYR A C 1
ATOM 678 O O . TYR A 1 84 ? -5.207 0.479 13.882 1.00 92.12 84 TYR A O 1
ATOM 686 N N . GLN A 1 85 ? -5.474 0.576 16.101 1.00 91.19 85 GLN A N 1
ATOM 687 C CA . GLN A 1 85 ? -4.523 -0.505 16.416 1.00 91.19 85 GLN A CA 1
ATOM 688 C C . GLN A 1 85 ? -4.885 -1.852 15.772 1.00 91.19 85 GLN A C 1
ATOM 690 O O . GLN A 1 85 ? -4.010 -2.697 15.605 1.00 91.19 85 GLN A O 1
ATOM 695 N N . LYS A 1 86 ? -6.146 -2.048 15.370 1.00 93.75 86 LYS A N 1
ATOM 696 C CA . LYS A 1 86 ? -6.601 -3.239 14.636 1.00 93.75 86 LYS A CA 1
ATOM 697 C C . LYS A 1 86 ? -6.156 -3.257 13.169 1.00 93.75 86 LYS A C 1
ATOM 699 O O . LYS A 1 86 ? -6.377 -4.253 12.486 1.00 93.75 86 LYS A O 1
ATOM 704 N N . ALA A 1 87 ? -5.580 -2.164 12.665 1.00 94.81 87 ALA A N 1
ATOM 705 C CA . ALA A 1 87 ? -5.175 -2.049 11.274 1.00 94.81 87 ALA A CA 1
ATOM 706 C C . ALA A 1 87 ? -4.039 -3.020 10.934 1.00 94.81 87 ALA A C 1
ATOM 708 O O . ALA A 1 87 ? -2.960 -2.978 11.523 1.00 94.81 87 ALA A O 1
ATOM 709 N N . VAL A 1 88 ? -4.281 -3.848 9.920 1.00 94.62 88 VAL A N 1
ATOM 710 C CA . VAL A 1 88 ? -3.294 -4.759 9.327 1.00 94.62 88 VAL A CA 1
ATOM 711 C C . VAL A 1 88 ? -2.873 -4.269 7.942 1.00 94.62 88 VAL A C 1
ATOM 713 O O . VAL A 1 88 ? -1.708 -4.410 7.567 1.00 94.62 88 VAL A O 1
ATOM 716 N N . TYR A 1 89 ? -3.783 -3.621 7.207 1.00 94.31 89 TYR A N 1
ATOM 717 C CA . TYR A 1 89 ? -3.517 -3.104 5.866 1.00 94.31 89 TYR A CA 1
ATOM 718 C C . TYR A 1 89 ? -3.781 -1.600 5.769 1.00 94.31 89 TYR A C 1
ATOM 720 O O . TYR A 1 89 ? -4.714 -1.067 6.369 1.00 94.31 89 TYR A O 1
ATOM 728 N N . GLY A 1 90 ? -2.967 -0.918 4.961 1.00 93.81 90 GLY A N 1
ATOM 729 C CA . GLY A 1 90 ? -3.238 0.441 4.496 1.00 93.81 90 GLY A CA 1
ATOM 730 C C . GLY A 1 90 ? -3.765 0.398 3.066 1.00 93.81 90 GLY A C 1
ATOM 731 O O . GLY A 1 90 ? -3.130 -0.193 2.197 1.00 93.81 90 GLY A O 1
ATOM 732 N N . GLY A 1 91 ? -4.916 1.018 2.815 1.00 94.06 91 GLY A N 1
ATOM 733 C CA . GLY A 1 91 ? -5.461 1.153 1.467 1.00 94.06 91 GLY A CA 1
ATOM 734 C C . GLY A 1 91 ? -4.863 2.357 0.764 1.00 94.06 91 GLY A C 1
ATOM 735 O O . GLY A 1 91 ? -4.995 3.487 1.237 1.00 94.06 91 GLY A O 1
ATOM 736 N N . LEU A 1 92 ? -4.219 2.120 -0.373 1.00 92.88 92 LEU A N 1
ATOM 737 C CA . LEU A 1 92 ? -3.596 3.159 -1.182 1.00 92.88 92 LEU A CA 1
ATOM 738 C C . LEU A 1 92 ? -4.396 3.356 -2.466 1.00 92.88 92 LEU A C 1
ATOM 740 O O . LEU A 1 92 ? -4.707 2.400 -3.170 1.00 92.88 92 LEU A O 1
ATOM 744 N N . LYS A 1 93 ? -4.664 4.614 -2.807 1.00 91.81 93 LYS A N 1
ATOM 745 C CA . LYS A 1 93 ? -5.095 4.999 -4.150 1.00 91.81 93 LYS A CA 1
ATOM 746 C C . LYS A 1 93 ? -3.892 5.513 -4.921 1.00 91.81 93 LYS A C 1
ATOM 748 O O . LYS A 1 93 ? -3.136 6.327 -4.395 1.00 91.81 93 LYS A O 1
ATOM 753 N N . VAL A 1 94 ? -3.730 5.048 -6.153 1.00 91.56 94 VAL A N 1
ATOM 754 C CA . VAL A 1 94 ? -2.571 5.359 -6.991 1.00 91.56 94 VAL A CA 1
ATOM 755 C C . VAL A 1 94 ? -3.041 5.987 -8.297 1.00 91.56 94 VAL A C 1
ATOM 757 O O . VAL A 1 94 ? -4.030 5.540 -8.875 1.00 91.56 94 VAL A O 1
ATOM 760 N N . ASP A 1 95 ? -2.370 7.048 -8.741 1.00 90.75 95 ASP A N 1
ATOM 761 C CA . ASP A 1 95 ? -2.643 7.677 -10.034 1.00 90.75 95 ASP A CA 1
ATOM 762 C C . ASP A 1 95 ? -1.774 7.097 -11.167 1.00 90.75 95 ASP A C 1
ATOM 764 O O . ASP A 1 95 ? -0.829 6.343 -10.939 1.00 90.75 95 ASP A O 1
ATOM 768 N N . GLY A 1 96 ? -2.047 7.497 -12.414 1.00 87.81 96 GLY A N 1
ATOM 769 C CA . GLY A 1 96 ? -1.269 7.051 -13.580 1.00 87.81 96 GLY A CA 1
ATOM 770 C C . GLY A 1 96 ? 0.199 7.509 -13.598 1.00 87.81 96 GLY A C 1
ATOM 771 O O . GLY A 1 96 ? 0.942 7.132 -14.494 1.00 87.81 96 GLY A O 1
ATOM 772 N N . LYS A 1 97 ? 0.638 8.329 -12.634 1.00 91.06 97 LYS A N 1
ATOM 773 C CA . LYS A 1 97 ? 2.031 8.776 -12.464 1.00 91.06 97 LYS A CA 1
ATOM 774 C C . LYS A 1 97 ? 2.708 8.094 -11.269 1.00 91.06 97 LYS A C 1
ATOM 776 O O . LYS A 1 97 ? 3.813 8.500 -10.888 1.00 91.06 97 LYS A O 1
ATOM 781 N N . GLY A 1 98 ? 2.045 7.116 -10.652 1.00 91.12 98 GLY A N 1
ATOM 782 C CA . GLY A 1 98 ? 2.493 6.391 -9.471 1.00 91.12 98 GLY A CA 1
ATOM 783 C C . GLY A 1 98 ? 2.486 7.206 -8.179 1.00 91.12 98 GLY A C 1
ATOM 784 O O . GLY A 1 98 ? 3.152 6.831 -7.217 1.00 91.12 98 GLY A O 1
ATOM 785 N N . GLN A 1 99 ? 1.793 8.344 -8.123 1.00 92.50 99 GLN A N 1
ATOM 786 C CA . GLN A 1 99 ? 1.570 9.041 -6.858 1.00 92.50 99 GLN A CA 1
ATOM 787 C C . GLN A 1 99 ? 0.564 8.244 -6.034 1.00 92.50 99 GLN A C 1
ATOM 789 O O . GLN A 1 99 ? -0.499 7.894 -6.542 1.00 92.50 99 GLN A O 1
ATOM 794 N N . SER A 1 100 ? 0.901 7.965 -4.776 1.00 91.94 100 SER A N 1
ATOM 795 C CA . SER A 1 100 ? 0.021 7.248 -3.861 1.00 91.94 100 SER A CA 1
ATOM 796 C C . SER A 1 100 ? -0.587 8.193 -2.824 1.00 91.94 100 SER A C 1
ATOM 798 O O . SER A 1 100 ? 0.026 9.184 -2.417 1.00 91.94 100 SER A O 1
ATOM 800 N N . LEU A 1 101 ? -1.807 7.874 -2.405 1.00 91.38 101 LEU A N 1
ATOM 801 C CA . LEU A 1 101 ? -2.503 8.501 -1.293 1.00 91.38 101 LEU A CA 1
ATOM 802 C C . LEU A 1 101 ? -3.064 7.404 -0.391 1.00 91.38 101 LEU A C 1
ATOM 804 O O . LEU A 1 101 ? -3.766 6.514 -0.871 1.00 91.38 101 LEU A O 1
ATOM 808 N N . LEU A 1 102 ? -2.784 7.487 0.909 1.00 92.81 102 LEU A N 1
ATOM 809 C CA . LEU A 1 102 ? -3.437 6.640 1.901 1.00 92.81 102 LEU A CA 1
ATOM 810 C C . LEU A 1 102 ? -4.904 7.067 2.032 1.00 92.81 102 LEU A C 1
ATOM 812 O O . LEU A 1 102 ? -5.182 8.202 2.411 1.00 92.81 102 LEU A O 1
ATOM 816 N N . VAL A 1 103 ? -5.830 6.167 1.708 1.00 92.62 103 VAL A N 1
ATOM 817 C CA . VAL A 1 103 ? -7.279 6.433 1.737 1.00 92.62 103 VAL A CA 1
ATOM 818 C C . VAL A 1 103 ? -7.997 5.726 2.883 1.00 92.62 103 VAL A C 1
ATOM 820 O O . VAL A 1 103 ? -9.156 6.025 3.150 1.00 92.62 103 VAL A O 1
ATOM 823 N N . GLY A 1 104 ? -7.332 4.795 3.569 1.00 93.00 104 GLY A N 1
ATOM 824 C CA . GLY A 1 104 ? -7.968 4.032 4.631 1.00 93.00 104 GLY A CA 1
ATOM 825 C C . GLY A 1 104 ? -7.066 3.028 5.323 1.00 93.00 104 GLY A C 1
ATOM 826 O O . GLY A 1 104 ? -5.995 2.692 4.818 1.00 93.00 104 GLY A O 1
ATOM 827 N N . LEU A 1 105 ? -7.546 2.528 6.457 1.00 95.31 105 LEU A N 1
ATOM 828 C CA . LEU A 1 105 ? -6.970 1.405 7.185 1.00 95.31 105 LEU A CA 1
ATOM 829 C C . LEU A 1 105 ? -7.970 0.253 7.195 1.00 95.31 105 LEU A C 1
ATOM 831 O O . LEU A 1 105 ? -9.177 0.488 7.204 1.00 95.31 105 LEU A O 1
ATOM 835 N N . TYR A 1 106 ? -7.464 -0.975 7.167 1.00 95.56 106 TYR A N 1
ATOM 836 C CA . TYR A 1 106 ? -8.282 -2.180 7.098 1.00 95.56 106 TYR A CA 1
ATOM 837 C C . TYR A 1 106 ? -7.790 -3.219 8.101 1.00 95.56 106 TYR A C 1
ATOM 839 O O . TYR A 1 106 ? -6.584 -3.318 8.355 1.00 95.56 106 TYR A O 1
ATOM 847 N N . ASP A 1 107 ? -8.722 -3.977 8.672 1.00 95.50 107 ASP A N 1
ATOM 848 C CA . ASP A 1 107 ? -8.423 -5.073 9.595 1.00 95.50 107 ASP A CA 1
ATOM 849 C C . ASP A 1 107 ? -7.892 -6.323 8.864 1.00 95.50 107 ASP A C 1
ATOM 851 O O . ASP A 1 107 ? -7.734 -6.342 7.642 1.00 95.50 107 ASP A O 1
ATOM 855 N N . GLU A 1 108 ? -7.602 -7.388 9.613 1.00 95.31 108 GLU A N 1
ATOM 856 C C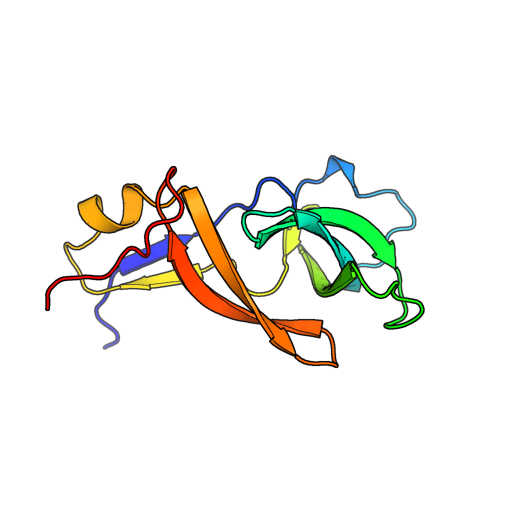A . GLU A 1 108 ? -7.112 -8.662 9.063 1.00 95.31 108 GLU A CA 1
ATOM 857 C C . GLU A 1 108 ? -8.066 -9.324 8.053 1.00 95.31 108 GLU A C 1
ATOM 859 O O . GLU A 1 108 ? -7.618 -10.102 7.211 1.00 95.31 108 GLU A O 1
ATOM 864 N N . ASN A 1 109 ? -9.357 -8.984 8.114 1.00 95.19 109 ASN A N 1
ATOM 865 C CA . ASN A 1 109 ? -10.420 -9.505 7.259 1.00 95.19 109 ASN A CA 1
ATOM 866 C C . ASN A 1 109 ? -10.738 -8.566 6.083 1.00 95.19 109 ASN A C 1
ATOM 868 O O . ASN A 1 109 ? -11.730 -8.775 5.386 1.00 95.19 109 ASN A O 1
ATOM 872 N N . PHE A 1 110 ? -9.907 -7.544 5.852 1.00 93.94 110 PHE A N 1
ATOM 873 C CA . PHE A 1 110 ? -10.089 -6.523 4.817 1.00 93.94 110 PHE A CA 1
ATOM 874 C C . PHE A 1 110 ? -11.315 -5.621 5.026 1.00 93.94 110 PHE A C 1
ATOM 876 O O . PHE A 1 110 ? -11.781 -4.981 4.081 1.00 93.94 110 PHE A O 1
ATOM 883 N N . HIS A 1 111 ? -11.830 -5.512 6.253 1.00 95.19 111 HIS A N 1
ATOM 884 C CA . HIS A 1 111 ? -12.878 -4.545 6.559 1.00 95.19 111 HIS A CA 1
ATOM 885 C C . HIS A 1 111 ? -12.283 -3.167 6.807 1.00 95.19 111 HIS A C 1
ATOM 887 O O . HIS A 1 111 ? -11.301 -3.018 7.534 1.00 95.19 111 HIS A O 1
ATOM 893 N N . TYR A 1 112 ? -12.907 -2.152 6.213 1.00 94.88 112 TYR A N 1
ATOM 894 C CA . TYR A 1 112 ? -12.530 -0.762 6.417 1.00 94.88 112 TYR A CA 1
ATOM 895 C C . TYR A 1 112 ? -12.726 -0.358 7.883 1.00 94.88 112 TYR A C 1
ATOM 897 O O . TYR A 1 112 ? -13.807 -0.529 8.445 1.00 94.88 112 TYR A O 1
ATOM 905 N N . ILE A 1 113 ? -11.677 0.190 8.492 1.00 93.88 113 ILE A N 1
ATOM 906 C CA . ILE A 1 113 ? -11.711 0.727 9.849 1.00 93.88 113 ILE A CA 1
ATOM 907 C C . ILE A 1 113 ? -12.104 2.197 9.753 1.00 93.88 113 ILE A C 1
ATOM 909 O O . ILE A 1 113 ? -11.331 3.033 9.280 1.00 93.88 113 ILE A O 1
ATOM 913 N N . GLN A 1 114 ? -13.297 2.502 10.245 1.00 90.31 114 GLN A N 1
ATOM 914 C CA . GLN A 1 114 ? -13.811 3.857 10.366 1.00 90.31 114 GLN A CA 1
ATOM 915 C C . GLN A 1 114 ? -14.270 4.090 11.801 1.00 90.31 114 GLN A C 1
ATOM 917 O O . GLN A 1 114 ? -14.737 3.168 12.468 1.00 90.31 114 GLN A O 1
ATOM 922 N N . SER A 1 115 ? -14.142 5.323 12.280 1.00 83.50 115 SER A N 1
ATOM 923 C CA . SER A 1 115 ? -14.818 5.720 13.509 1.00 83.50 115 SER A CA 1
ATOM 924 C C . SER A 1 115 ? -16.314 5.917 13.253 1.00 83.50 115 SER A C 1
ATOM 926 O O . SER A 1 115 ? -16.685 6.510 12.245 1.00 83.50 115 SER A O 1
ATOM 928 N N . ASP A 1 116 ? -17.151 5.482 14.196 1.00 73.94 116 ASP A N 1
ATOM 929 C CA . ASP A 1 116 ? -18.614 5.663 14.180 1.00 73.94 116 ASP A CA 1
ATOM 930 C C . ASP A 1 116 ? -19.081 7.116 14.427 1.00 73.94 116 ASP A C 1
ATOM 932 O O . ASP A 1 116 ? -20.256 7.349 14.713 1.00 73.94 116 ASP A O 1
ATOM 936 N N . LYS A 1 117 ? -18.164 8.088 14.396 1.00 58.56 117 LYS A N 1
ATOM 937 C CA . LYS A 1 117 ? -18.456 9.500 14.665 1.00 58.56 117 LYS A CA 1
ATOM 938 C C . LYS A 1 117 ? -18.913 10.254 13.423 1.00 58.56 117 LYS A C 1
ATOM 940 O O . LYS A 1 117 ? -18.313 10.045 12.344 1.00 58.56 117 LYS A O 1
#

InterPro domains:
  IPR025833 GDYXXLXY protein [PF14345] (1-105)

pLDDT: mean 87.68, std 7.75, range [54.41, 95.56]

Sequence 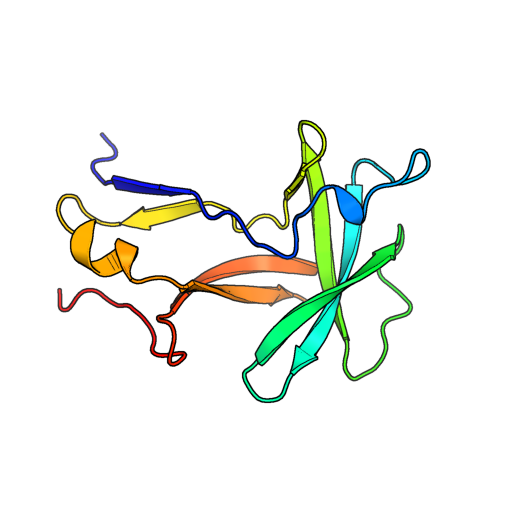(117 aa):
LMQGDYMRLSYKEASSDLLDQQTAIRGYAILQIDSNQVGKIVRLQNALEPVNDNELVIKYKIVRHRIFLGAESFFFEEGQDTLYQKAVYGGLKVDGKGQSLLVGLYDENFHYIQSDK

Organism: Bacteroides uniformis (NCBI:txid820)

Radius of gyration: 15.25 Å; chains: 1; bounding box: 43×35×41 Å

Foldseek 3Di:
DDAWDKDFADDPLQALVQDDPPADQKAKFKWQADPLRDTHGPHTDHDLDDHDPRIDIAIWGDDPSTIDRPAGMDIGHPPCCVQQVQFPDFDWDADSSRYIYGPATAHPVRHTRDDPD

Secondary structure (DSSP, 8-state):
----EEEE---GGG-GGG--TT--SEEEEEEEE-TT--EEEEEEESSS----TTEEEEEEEEETTEEE-S--EEEE-TT-HHHHTT--EEEEEE-TT--EEEEEEE-TT--EE----